Protein AF-A0AAU7LV91-F1 (afdb_monomer)

Structure (mmCIF, N/CA/C/O backbone):
data_AF-A0AAU7LV91-F1
#
_entry.id   AF-A0AAU7LV91-F1
#
loop_
_atom_site.group_PDB
_atom_site.id
_atom_site.type_symbol
_atom_site.label_atom_id
_atom_site.label_alt_id
_atom_site.label_comp_id
_atom_site.label_asym_id
_atom_site.label_entity_id
_atom_site.label_seq_id
_atom_site.pdbx_PDB_ins_code
_atom_site.Cartn_x
_atom_site.Cartn_y
_atom_site.Cartn_z
_atom_site.occupancy
_atom_site.B_iso_or_equiv
_atom_site.auth_seq_id
_atom_site.auth_comp_id
_atom_site.auth_asym_id
_atom_site.auth_atom_id
_atom_site.pdbx_PDB_model_num
ATOM 1 N N . MET A 1 1 ? -30.611 -6.827 17.909 1.00 50.53 1 MET A N 1
ATOM 2 C CA . MET A 1 1 ? -30.712 -7.405 16.547 1.00 50.53 1 MET A CA 1
ATOM 3 C C . MET A 1 1 ? -29.585 -6.934 15.592 1.00 50.53 1 MET A C 1
ATOM 5 O O . MET A 1 1 ? -29.811 -6.847 14.399 1.00 50.53 1 MET A O 1
ATOM 9 N N . PHE A 1 2 ? -28.349 -6.674 16.064 1.00 56.59 2 PHE A N 1
ATOM 10 C CA . PHE A 1 2 ? -27.258 -6.066 15.252 1.00 56.59 2 PHE A CA 1
ATOM 11 C C . PHE A 1 2 ? -26.092 -7.015 14.884 1.00 56.59 2 PHE A C 1
ATOM 13 O O . PHE A 1 2 ? -25.094 -6.596 14.297 1.00 56.59 2 PHE A O 1
ATOM 20 N N . TYR A 1 3 ? -26.188 -8.301 15.229 1.00 58.06 3 TYR A N 1
ATOM 21 C CA . TYR A 1 3 ? -25.121 -9.283 15.002 1.00 58.06 3 TYR A CA 1
ATOM 22 C C . TYR A 1 3 ? -24.774 -9.585 13.527 1.00 58.06 3 TYR A C 1
ATOM 24 O O . TYR A 1 3 ? -23.577 -9.725 13.254 1.00 58.06 3 TYR A O 1
ATOM 32 N N . PRO A 1 4 ? -25.722 -9.663 12.565 1.00 70.06 4 PRO A N 1
ATOM 33 C CA . PRO A 1 4 ? -25.361 -10.000 11.184 1.00 70.06 4 PRO A CA 1
ATOM 34 C C . PRO A 1 4 ? -24.593 -8.864 10.493 1.00 70.06 4 PRO A C 1
ATOM 36 O O . PRO A 1 4 ? -23.604 -9.119 9.809 1.00 70.06 4 PRO A O 1
ATOM 39 N N . VAL A 1 5 ? -24.954 -7.606 10.766 1.00 76.88 5 VAL A N 1
ATOM 40 C CA . VAL A 1 5 ? -24.354 -6.420 10.128 1.00 76.88 5 VAL A CA 1
ATOM 41 C C . VAL A 1 5 ? -22.876 -6.261 10.495 1.00 76.88 5 VAL A C 1
ATOM 43 O O . VAL A 1 5 ? -22.035 -6.059 9.625 1.00 76.88 5 VAL A O 1
ATOM 46 N N . ARG A 1 6 ? -22.512 -6.442 11.774 1.00 78.69 6 ARG A N 1
ATOM 47 C CA . ARG A 1 6 ? -21.100 -6.379 12.205 1.00 78.69 6 ARG A CA 1
ATOM 48 C C . ARG A 1 6 ? -20.255 -7.541 11.692 1.00 78.69 6 ARG A C 1
ATOM 50 O O . ARG A 1 6 ? -19.034 -7.426 11.618 1.00 78.69 6 ARG A O 1
ATOM 57 N N . ARG A 1 7 ? -20.862 -8.695 11.408 1.00 82.62 7 ARG A N 1
ATOM 58 C CA . ARG A 1 7 ? -20.148 -9.829 10.809 1.00 82.62 7 ARG A CA 1
ATOM 59 C C . ARG A 1 7 ? -19.878 -9.549 9.330 1.00 82.62 7 ARG A C 1
ATOM 61 O O . ARG A 1 7 ? -18.734 -9.674 8.914 1.00 82.62 7 ARG A O 1
ATOM 68 N N . LEU A 1 8 ? -20.886 -9.080 8.598 1.00 86.88 8 LEU A N 1
ATOM 69 C CA . LEU A 1 8 ? -20.756 -8.695 7.194 1.00 86.88 8 LEU A CA 1
ATOM 70 C C . LEU A 1 8 ? -19.724 -7.571 6.998 1.00 86.88 8 LEU A C 1
ATOM 72 O O . LEU A 1 8 ? -18.840 -7.700 6.161 1.00 86.88 8 LEU A O 1
ATOM 76 N N . ALA A 1 9 ? -19.767 -6.525 7.829 1.00 87.44 9 ALA A N 1
ATOM 77 C CA . ALA A 1 9 ? -18.811 -5.418 7.764 1.00 87.44 9 ALA A CA 1
ATOM 78 C C . ALA A 1 9 ? -17.357 -5.880 7.950 1.00 87.44 9 ALA A C 1
ATOM 80 O O . ALA A 1 9 ? -16.474 -5.436 7.226 1.00 87.44 9 ALA A O 1
ATOM 81 N N . ARG A 1 10 ? -17.100 -6.814 8.876 1.00 88.12 10 ARG A N 1
ATOM 82 C CA . ARG A 1 10 ? -15.756 -7.385 9.063 1.00 88.12 10 ARG A CA 1
ATOM 83 C C . ARG A 1 10 ? -15.284 -8.140 7.826 1.00 88.12 10 ARG A C 1
ATOM 85 O O . ARG A 1 10 ? -14.153 -7.935 7.411 1.00 88.12 10 ARG A O 1
ATOM 92 N N . PHE A 1 11 ? -16.152 -8.950 7.219 1.00 90.06 11 PHE A N 1
ATOM 93 C CA . PHE A 1 11 ? -15.821 -9.646 5.975 1.00 90.06 11 PHE A CA 1
ATOM 94 C C . PHE A 1 11 ? -15.510 -8.677 4.833 1.00 90.06 11 PHE A C 1
ATOM 96 O O . PHE A 1 11 ? -14.500 -8.858 4.161 1.00 90.06 11 PHE A O 1
ATOM 103 N N . MET A 1 12 ? -16.321 -7.631 4.647 1.00 92.00 12 MET A N 1
ATOM 104 C CA . MET A 1 12 ? -16.067 -6.626 3.609 1.00 92.00 12 MET A CA 1
ATOM 105 C C . MET A 1 12 ? -14.741 -5.893 3.831 1.00 92.00 12 MET A C 1
ATOM 107 O O . MET A 1 12 ? -13.965 -5.741 2.896 1.00 92.00 12 MET A O 1
ATOM 111 N N . VAL A 1 13 ? -14.453 -5.479 5.069 1.00 92.44 13 VAL A N 1
ATOM 112 C CA . VAL A 1 13 ? -13.202 -4.782 5.408 1.00 92.44 13 VAL A CA 1
ATOM 113 C C . VAL A 1 13 ? -11.992 -5.689 5.209 1.00 92.44 13 VAL A C 1
ATOM 115 O O . VAL A 1 13 ? -10.992 -5.250 4.653 1.00 92.44 13 VAL A O 1
ATOM 118 N N . SER A 1 14 ? -12.076 -6.960 5.610 1.00 91.06 14 SER A N 1
ATOM 119 C CA . SER A 1 14 ? -11.012 -7.929 5.340 1.00 91.06 14 SER A CA 1
ATOM 120 C C . SER A 1 14 ? -10.815 -8.144 3.840 1.00 91.06 14 SER A C 1
ATOM 122 O O . SER A 1 14 ? -9.681 -8.149 3.380 1.00 91.06 14 SER A O 1
ATOM 124 N N . PHE A 1 15 ? -11.894 -8.267 3.064 1.00 93.81 15 PHE A N 1
ATOM 125 C CA . PHE A 1 15 ? -11.804 -8.408 1.611 1.00 93.81 15 PHE A CA 1
ATOM 126 C C . PHE A 1 15 ? -11.133 -7.192 0.957 1.00 93.81 15 PHE A C 1
ATOM 128 O O . PHE A 1 15 ? -10.208 -7.363 0.168 1.00 93.81 15 PHE A O 1
ATOM 135 N N . LEU A 1 16 ? -11.543 -5.974 1.328 1.00 94.25 16 LEU A N 1
ATOM 136 C CA . LEU A 1 16 ? -10.942 -4.732 0.831 1.00 94.25 16 LEU A CA 1
ATOM 137 C C . LEU A 1 16 ? -9.471 -4.597 1.230 1.00 94.25 16 LEU A C 1
ATOM 139 O O . LEU A 1 16 ? -8.666 -4.150 0.419 1.00 94.25 16 LEU A O 1
ATOM 143 N N . LEU A 1 17 ? -9.111 -5.022 2.445 1.00 93.44 17 LEU A N 1
ATOM 144 C CA . LEU A 1 17 ? -7.721 -5.070 2.891 1.00 93.44 17 LEU A CA 1
ATOM 145 C C . LEU A 1 17 ? -6.887 -5.978 1.981 1.00 93.44 17 LEU A C 1
ATOM 147 O O . LEU A 1 17 ? -5.866 -5.538 1.463 1.00 93.44 17 LEU A O 1
ATOM 151 N N . PHE A 1 18 ? -7.327 -7.220 1.762 1.00 94.25 18 PHE A N 1
ATOM 152 C CA . PHE A 1 18 ? -6.608 -8.164 0.902 1.00 94.25 18 PHE A CA 1
ATOM 153 C C . PHE A 1 18 ? -6.524 -7.666 -0.541 1.00 94.25 18 PHE A C 1
ATOM 155 O O . PHE A 1 18 ? -5.436 -7.646 -1.108 1.00 94.25 18 PHE A O 1
ATOM 162 N N . ALA A 1 19 ? -7.637 -7.201 -1.110 1.00 94.88 19 ALA A N 1
ATOM 163 C CA . ALA A 1 19 ? -7.664 -6.659 -2.464 1.00 94.88 19 ALA A CA 1
ATOM 164 C C . ALA A 1 19 ? -6.729 -5.447 -2.613 1.00 94.88 19 ALA A C 1
ATOM 166 O O . ALA A 1 19 ? -5.975 -5.375 -3.582 1.00 94.88 19 ALA A O 1
ATOM 167 N N . GLY A 1 20 ? -6.734 -4.531 -1.638 1.00 93.94 20 GLY A N 1
ATOM 168 C CA . GLY A 1 20 ? -5.849 -3.368 -1.607 1.00 93.94 20 GLY A CA 1
ATOM 169 C C . GLY A 1 20 ? -4.376 -3.765 -1.537 1.00 93.94 20 GLY A C 1
ATOM 170 O O . GLY A 1 20 ? -3.584 -3.307 -2.353 1.00 93.94 20 GLY A O 1
ATOM 171 N N . VAL A 1 21 ? -4.011 -4.677 -0.631 1.00 94.81 21 VAL A N 1
ATOM 172 C CA . VAL A 1 21 ? -2.631 -5.177 -0.518 1.00 94.81 21 VAL A CA 1
ATOM 173 C C . VAL A 1 21 ? -2.180 -5.856 -1.810 1.00 94.81 21 VAL A C 1
ATOM 175 O O . VAL A 1 21 ? -1.111 -5.539 -2.323 1.00 94.81 21 VAL A O 1
ATOM 178 N N . THR A 1 22 ? -2.984 -6.757 -2.376 1.00 95.25 22 THR A N 1
ATOM 179 C CA . THR A 1 22 ? -2.622 -7.454 -3.616 1.00 95.25 22 THR A CA 1
ATOM 180 C C . THR A 1 22 ? -2.474 -6.488 -4.787 1.00 95.25 22 THR A C 1
ATOM 182 O O . THR A 1 22 ? -1.518 -6.608 -5.553 1.00 95.25 22 THR A O 1
ATOM 185 N N . LEU A 1 23 ? -3.381 -5.514 -4.919 1.00 95.31 23 LEU A N 1
ATOM 186 C CA . LEU A 1 23 ? -3.302 -4.509 -5.977 1.00 95.31 23 LEU A CA 1
ATOM 187 C C . LEU A 1 23 ? -2.064 -3.621 -5.815 1.00 95.31 23 LEU A C 1
ATOM 189 O O . LEU A 1 23 ? -1.368 -3.384 -6.797 1.00 95.31 23 LEU A O 1
ATOM 193 N N . TYR A 1 24 ? -1.762 -3.190 -4.587 1.00 96.00 24 TYR A N 1
ATOM 194 C CA . TYR A 1 24 ? -0.558 -2.422 -4.273 1.00 96.00 24 TYR A CA 1
ATOM 195 C C . TYR A 1 24 ? 0.711 -3.173 -4.695 1.00 96.00 24 TYR A C 1
ATOM 197 O O . TYR A 1 24 ? 1.468 -2.672 -5.520 1.00 96.00 24 TYR A O 1
ATOM 205 N N . LEU A 1 25 ? 0.887 -4.413 -4.222 1.00 94.25 25 LEU A N 1
ATOM 206 C CA . LEU A 1 25 ? 2.063 -5.229 -4.540 1.00 94.25 25 LEU A CA 1
ATOM 207 C C . LEU A 1 25 ? 2.193 -5.487 -6.049 1.00 94.25 25 LEU A C 1
ATOM 209 O O . LEU A 1 25 ? 3.293 -5.451 -6.601 1.00 94.25 25 LEU A O 1
ATOM 213 N N . ARG A 1 26 ? 1.069 -5.715 -6.741 1.00 94.69 26 ARG A N 1
ATOM 214 C CA . ARG A 1 26 ? 1.063 -5.903 -8.195 1.00 94.69 26 ARG A CA 1
ATOM 215 C C . ARG A 1 26 ? 1.505 -4.643 -8.935 1.00 94.69 26 ARG A C 1
ATOM 217 O O . ARG A 1 26 ? 2.255 -4.763 -9.899 1.00 94.69 26 ARG A O 1
ATOM 224 N N . LEU A 1 27 ? 1.037 -3.470 -8.514 1.00 93.44 27 LEU A N 1
ATOM 225 C CA . LEU A 1 27 ? 1.418 -2.199 -9.127 1.00 93.44 27 LEU A CA 1
ATOM 226 C C . LEU A 1 27 ? 2.892 -1.874 -8.875 1.00 93.44 27 LEU A C 1
ATOM 228 O O . LEU A 1 27 ? 3.563 -1.490 -9.823 1.00 93.44 27 LEU A O 1
ATOM 232 N N . SER A 1 28 ? 3.417 -2.125 -7.671 1.00 92.56 28 SER A N 1
ATOM 233 C CA . SER A 1 28 ? 4.850 -1.963 -7.378 1.00 92.56 28 SER A CA 1
ATOM 234 C C . SER A 1 28 ? 5.727 -2.860 -8.258 1.00 92.56 28 SER A C 1
ATOM 236 O O . SER A 1 28 ? 6.703 -2.396 -8.835 1.00 92.56 28 SER A O 1
ATOM 238 N N . TYR A 1 29 ? 5.336 -4.125 -8.455 1.00 91.81 29 TYR A N 1
ATOM 239 C CA . TYR A 1 29 ? 6.034 -5.016 -9.389 1.00 91.81 29 TYR A CA 1
ATOM 240 C C . TYR A 1 29 ? 5.995 -4.496 -10.838 1.00 91.81 29 TYR A C 1
ATOM 242 O O . TYR A 1 29 ? 6.995 -4.538 -11.553 1.00 91.81 29 TYR A O 1
ATOM 250 N N . LEU A 1 30 ? 4.836 -3.999 -11.291 1.00 91.25 30 LEU A N 1
ATOM 251 C CA . LEU A 1 30 ? 4.694 -3.441 -12.639 1.00 91.25 30 LEU A CA 1
ATOM 252 C C . LEU A 1 30 ? 5.474 -2.134 -12.821 1.00 91.25 30 LEU A C 1
ATOM 254 O O . LEU A 1 30 ? 5.985 -1.911 -13.915 1.00 91.25 30 LEU A O 1
ATOM 258 N N . ALA A 1 31 ? 5.582 -1.303 -11.781 1.00 89.12 31 ALA A N 1
ATOM 259 C CA . ALA A 1 31 ? 6.421 -0.107 -11.783 1.00 89.12 31 ALA A CA 1
ATOM 260 C C . ALA A 1 31 ? 7.901 -0.484 -11.966 1.00 89.12 31 ALA A C 1
ATOM 262 O O . ALA A 1 31 ? 8.565 0.057 -12.848 1.00 89.12 31 ALA A O 1
ATOM 263 N N . GLY A 1 32 ? 8.367 -1.519 -11.257 1.00 87.81 32 GLY A N 1
ATOM 264 C CA . GLY A 1 32 ? 9.693 -2.101 -11.471 1.00 87.81 32 GLY A CA 1
ATOM 265 C C . GLY A 1 32 ? 9.918 -2.569 -12.913 1.00 87.81 32 GLY A C 1
ATOM 266 O O . GLY A 1 32 ? 10.887 -2.188 -13.562 1.00 87.81 32 GLY A O 1
ATOM 267 N N . CYS A 1 33 ? 8.975 -3.322 -13.483 1.00 87.31 33 CYS A N 1
ATOM 268 C CA . CYS A 1 33 ? 9.060 -3.745 -14.887 1.00 87.31 33 CYS A CA 1
ATOM 269 C C . CYS A 1 33 ? 8.962 -2.596 -15.904 1.00 87.31 33 CYS A C 1
ATOM 271 O O . CYS A 1 33 ? 9.408 -2.757 -17.039 1.00 87.31 33 CYS A O 1
ATOM 273 N N . ALA A 1 34 ? 8.389 -1.449 -15.533 1.00 87.50 34 ALA A N 1
ATOM 274 C CA . ALA A 1 34 ? 8.407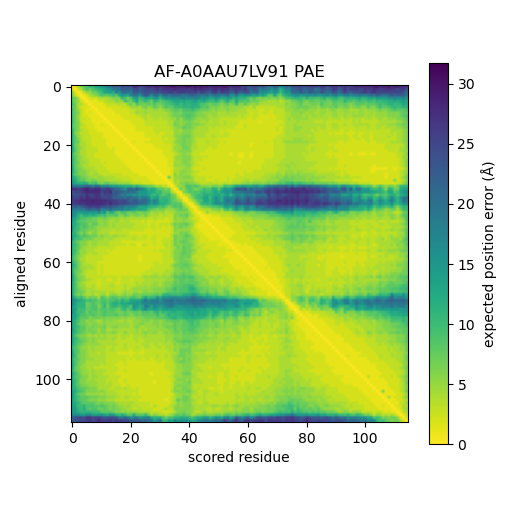 -0.253 -16.370 1.00 87.50 34 ALA A CA 1
ATOM 275 C C . ALA A 1 34 ? 9.783 0.438 -16.377 1.00 87.50 34 ALA A C 1
ATOM 277 O O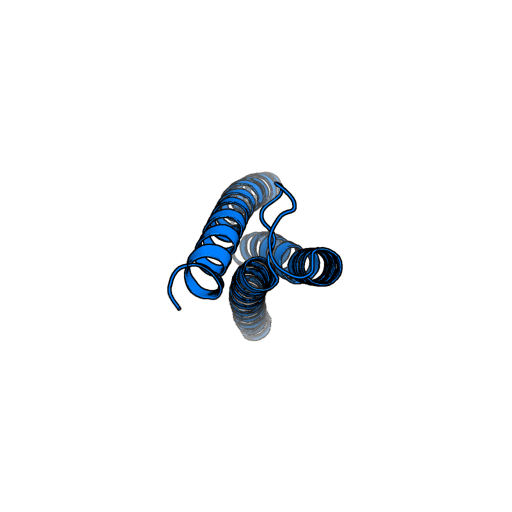 . ALA A 1 34 ? 10.022 1.263 -17.256 1.00 87.50 34 ALA A O 1
ATOM 278 N N . GLY A 1 35 ? 10.693 0.048 -15.478 1.00 73.56 35 GLY A N 1
ATOM 279 C CA . GLY A 1 35 ? 12.085 0.494 -15.463 1.00 73.56 35 GLY A CA 1
ATOM 280 C C . GLY A 1 35 ? 12.438 1.466 -14.343 1.00 73.56 35 GLY A C 1
ATOM 281 O O . GLY A 1 35 ? 13.442 2.165 -14.462 1.00 73.56 35 GLY A O 1
ATOM 282 N N . ASP A 1 36 ? 11.674 1.517 -13.246 1.00 64.81 36 ASP A N 1
ATOM 283 C CA . ASP A 1 36 ? 12.078 2.338 -12.102 1.00 64.81 36 ASP A CA 1
ATOM 284 C C . ASP A 1 36 ? 13.257 1.711 -11.349 1.00 64.81 36 ASP A C 1
ATOM 286 O O . ASP A 1 36 ? 13.122 0.980 -10.373 1.00 64.81 36 ASP A O 1
ATOM 290 N N . LEU A 1 37 ? 14.464 1.983 -11.827 1.00 59.50 37 LEU A N 1
ATOM 291 C CA . LEU A 1 37 ? 15.561 2.195 -10.907 1.00 59.50 37 LEU A CA 1
ATOM 292 C C . LEU A 1 37 ? 15.706 3.701 -10.803 1.00 59.50 37 LEU A C 1
ATOM 294 O O . LEU A 1 37 ? 16.045 4.354 -11.792 1.00 59.50 37 LEU A O 1
ATOM 298 N N . LYS A 1 38 ? 15.583 4.226 -9.584 1.00 61.97 38 LYS A N 1
ATOM 299 C CA . LYS A 1 38 ? 15.851 5.624 -9.189 1.00 61.97 38 LYS A CA 1
ATOM 300 C C . LYS A 1 38 ? 17.222 6.191 -9.633 1.00 61.97 38 LYS A C 1
ATOM 302 O O . LYS A 1 38 ? 17.559 7.318 -9.287 1.00 61.97 38 LYS A O 1
ATOM 307 N N . GLY A 1 39 ? 18.017 5.426 -10.391 1.00 55.12 39 GLY A N 1
ATOM 308 C CA . GLY A 1 39 ? 19.238 5.806 -11.108 1.00 5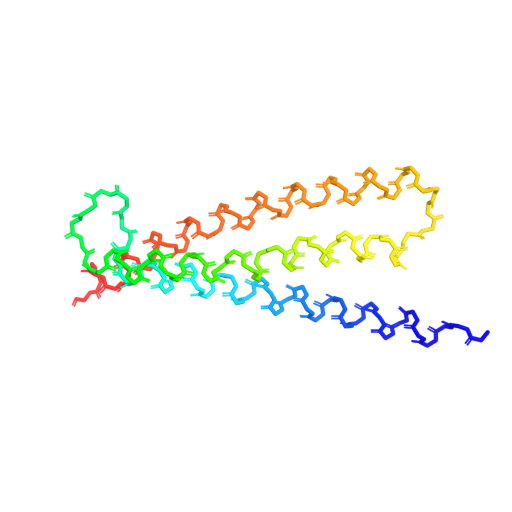5.12 39 GLY A CA 1
ATOM 309 C C . GLY A 1 39 ? 19.088 6.092 -12.619 1.00 55.12 39 GLY A C 1
ATOM 310 O O . GLY A 1 39 ? 20.092 6.402 -13.252 1.00 55.12 39 GLY A O 1
ATOM 311 N N . GLY A 1 40 ? 17.885 6.025 -13.208 1.00 52.22 40 GLY A N 1
ATOM 312 C CA . GLY A 1 40 ? 17.558 6.694 -14.479 1.00 52.22 40 GLY A CA 1
ATOM 313 C C . GLY A 1 40 ? 18.096 6.088 -15.785 1.00 52.22 40 GLY A C 1
ATOM 314 O O . GLY A 1 40 ? 18.290 6.835 -16.740 1.00 52.22 40 GLY A O 1
ATOM 315 N N . ALA A 1 41 ? 18.335 4.775 -15.867 1.00 56.56 41 ALA A N 1
ATOM 316 C CA . ALA A 1 41 ? 18.960 4.164 -17.053 1.00 56.56 41 ALA A CA 1
ATOM 317 C C . ALA A 1 41 ? 18.118 3.111 -17.807 1.00 56.56 41 ALA A C 1
ATOM 319 O O . ALA A 1 41 ? 18.542 2.678 -18.877 1.00 56.56 41 ALA A O 1
ATOM 320 N N . LEU A 1 42 ? 16.957 2.682 -17.296 1.00 69.12 42 LEU A N 1
ATOM 321 C CA . LEU A 1 42 ? 16.171 1.586 -17.885 1.00 69.12 42 LEU A CA 1
ATOM 322 C C . LEU A 1 42 ? 14.692 1.967 -18.043 1.00 69.12 42 LEU A C 1
ATOM 324 O O . LEU A 1 42 ? 14.117 2.593 -17.166 1.00 69.12 42 LEU A O 1
ATOM 328 N N . GLY A 1 43 ? 14.078 1.567 -19.160 1.00 78.62 43 GLY A N 1
ATOM 329 C CA . GLY A 1 43 ? 12.629 1.670 -19.382 1.00 78.62 43 GLY A CA 1
ATOM 330 C C . GLY A 1 43 ? 12.056 3.085 -19.563 1.00 78.62 43 GLY A C 1
ATOM 331 O O . GLY A 1 43 ? 12.718 3.978 -20.090 1.00 78.62 43 GLY A O 1
ATOM 332 N N . ASP A 1 44 ? 10.781 3.247 -19.193 1.00 84.38 44 ASP A N 1
ATOM 333 C CA . ASP A 1 44 ? 10.001 4.488 -19.300 1.00 84.38 44 ASP A CA 1
ATOM 334 C C . ASP A 1 44 ? 9.680 5.034 -17.892 1.00 84.38 44 ASP A C 1
ATOM 336 O O . ASP A 1 44 ? 8.731 4.571 -17.243 1.00 84.38 44 ASP A O 1
ATOM 340 N N . PRO A 1 45 ? 10.447 6.029 -17.404 1.00 80.88 45 PRO A N 1
ATOM 341 C CA . PRO A 1 45 ? 10.310 6.539 -16.041 1.00 80.88 45 PRO A CA 1
ATOM 342 C C . PRO A 1 45 ? 8.985 7.274 -15.811 1.00 80.88 45 PRO A C 1
ATOM 344 O O . PRO A 1 45 ? 8.510 7.335 -14.679 1.00 80.88 45 PRO A O 1
ATOM 347 N N . ILE A 1 46 ? 8.359 7.814 -16.865 1.00 86.00 46 ILE A N 1
ATOM 348 C CA . ILE A 1 46 ? 7.065 8.500 -16.746 1.00 86.00 46 ILE A CA 1
ATOM 349 C C . ILE A 1 46 ? 5.995 7.472 -16.392 1.00 86.00 46 ILE A C 1
ATOM 351 O O . ILE A 1 46 ? 5.245 7.647 -15.432 1.00 86.00 46 ILE A O 1
ATOM 355 N N . ARG A 1 47 ? 5.970 6.357 -17.128 1.00 86.25 47 ARG A N 1
ATOM 356 C CA . ARG A 1 47 ? 5.026 5.269 -16.878 1.00 86.25 47 ARG A CA 1
ATOM 357 C C . ARG A 1 47 ? 5.246 4.609 -15.519 1.00 86.25 47 ARG A C 1
ATOM 359 O O . ARG A 1 47 ? 4.278 4.200 -14.877 1.00 86.25 47 ARG A O 1
ATOM 366 N N . ALA A 1 48 ? 6.495 4.489 -15.082 1.00 85.19 48 ALA A N 1
ATOM 367 C CA . ALA A 1 48 ? 6.798 3.921 -13.778 1.00 85.19 48 ALA A CA 1
ATOM 368 C C . ALA A 1 48 ? 6.264 4.810 -12.640 1.00 85.19 48 ALA A C 1
ATOM 370 O O . ALA A 1 48 ? 5.545 4.318 -11.769 1.00 85.19 48 ALA A O 1
ATOM 371 N N . LEU A 1 49 ? 6.473 6.128 -12.738 1.00 85.75 49 LEU A N 1
ATOM 372 C CA . LEU A 1 49 ? 5.949 7.104 -11.782 1.00 85.75 49 LEU A CA 1
ATOM 373 C C . LEU A 1 49 ? 4.409 7.127 -11.738 1.00 85.75 49 LEU A C 1
ATOM 375 O O . LEU A 1 49 ? 3.816 7.263 -10.667 1.00 85.75 49 LEU A O 1
ATOM 379 N N . GLU A 1 50 ? 3.737 6.962 -12.882 1.00 91.00 50 GLU A N 1
ATOM 380 C CA . GLU A 1 50 ? 2.274 6.830 -12.921 1.00 91.00 50 GLU A CA 1
ATOM 381 C C . GLU A 1 50 ? 1.792 5.583 -12.165 1.00 91.00 50 GLU A C 1
ATOM 383 O O . GLU A 1 50 ? 0.843 5.659 -11.380 1.00 91.00 50 GLU A O 1
ATOM 388 N N . LEU A 1 51 ? 2.456 4.439 -12.357 1.00 89.75 51 LEU A N 1
ATOM 389 C CA . LEU A 1 51 ? 2.122 3.187 -11.672 1.00 89.75 51 LEU A CA 1
ATOM 390 C C . LEU A 1 51 ? 2.379 3.266 -10.163 1.00 89.75 51 LEU A C 1
ATOM 392 O O . LEU A 1 51 ? 1.547 2.793 -9.382 1.00 89.75 51 LEU A O 1
ATOM 396 N N . GLU A 1 52 ? 3.473 3.906 -9.743 1.00 86.94 52 GLU A N 1
ATOM 397 C CA . GLU A 1 52 ? 3.723 4.217 -8.334 1.00 86.94 52 GLU A CA 1
ATOM 398 C C . GLU A 1 52 ? 2.615 5.110 -7.761 1.00 86.94 52 GLU A C 1
ATOM 400 O O . GLU A 1 52 ? 2.054 4.810 -6.701 1.00 86.94 52 GLU A O 1
ATOM 405 N N . GLY A 1 53 ? 2.227 6.158 -8.494 1.00 89.00 53 GLY A N 1
ATOM 406 C CA . GLY A 1 53 ? 1.121 7.040 -8.130 1.00 89.00 53 GLY A CA 1
ATOM 407 C C . GLY A 1 53 ? -0.197 6.281 -7.954 1.00 89.00 53 GLY A C 1
ATOM 408 O O . GLY A 1 53 ? -0.905 6.477 -6.962 1.00 89.00 53 GLY A O 1
ATOM 409 N N . TYR A 1 54 ? -0.505 5.347 -8.856 1.00 92.38 54 TYR A N 1
ATOM 410 C CA . TYR A 1 54 ? -1.682 4.485 -8.736 1.00 92.38 54 TYR A CA 1
ATOM 411 C C . TYR A 1 54 ? -1.593 3.495 -7.579 1.00 92.38 54 TYR A C 1
ATOM 413 O O . TYR A 1 54 ? -2.632 3.117 -7.042 1.00 92.38 54 TYR A O 1
ATOM 421 N N . SER A 1 55 ? -0.389 3.097 -7.162 1.00 91.50 55 SER A N 1
ATOM 422 C CA . SER A 1 55 ? -0.181 2.204 -6.017 1.00 91.50 55 SER A CA 1
ATOM 423 C C . SER A 1 55 ? -0.479 2.883 -4.668 1.00 91.50 55 SER A C 1
ATOM 425 O O . SER A 1 55 ? -0.864 2.214 -3.705 1.00 91.50 55 SER A O 1
ATOM 427 N N . LEU A 1 56 ? -0.414 4.219 -4.597 1.00 92.25 56 LEU A N 1
ATOM 428 C CA . LEU A 1 56 ? -0.692 4.976 -3.372 1.00 92.25 56 LEU A CA 1
ATOM 429 C C . LEU A 1 56 ? -2.129 4.765 -2.868 1.00 92.25 56 LEU A C 1
ATOM 431 O O . LEU A 1 56 ? -2.354 4.561 -1.675 1.00 92.25 56 LEU A O 1
ATOM 435 N N . ALA A 1 57 ? -3.113 4.798 -3.768 1.00 93.44 57 ALA A N 1
ATOM 436 C CA . ALA A 1 57 ? -4.520 4.634 -3.408 1.00 93.44 57 ALA A CA 1
ATOM 437 C C . ALA A 1 57 ? -4.822 3.273 -2.738 1.00 93.44 57 ALA A C 1
ATOM 439 O O . ALA A 1 57 ? -5.356 3.276 -1.624 1.00 93.44 57 ALA A O 1
ATOM 440 N N . PRO A 1 58 ? -4.470 2.108 -3.323 1.00 92.62 58 PRO A N 1
ATOM 441 C CA . PRO A 1 58 ? -4.679 0.816 -2.678 1.00 92.62 58 PRO A CA 1
ATOM 442 C C . PRO A 1 58 ? -3.866 0.648 -1.389 1.00 92.62 58 PRO A C 1
ATOM 444 O O . PRO A 1 58 ? -4.369 0.030 -0.449 1.00 92.62 58 PRO A O 1
ATOM 447 N N . TYR A 1 59 ? -2.672 1.245 -1.294 1.00 93.00 59 TYR A N 1
ATOM 448 C CA . TYR A 1 59 ? -1.909 1.296 -0.045 1.00 93.00 59 TYR A CA 1
ATOM 449 C C . TYR A 1 59 ? -2.684 2.021 1.068 1.00 93.00 59 TYR A C 1
ATOM 451 O O . TYR A 1 59 ? -2.884 1.469 2.153 1.00 93.00 59 TYR A O 1
ATOM 459 N N . LEU A 1 60 ? -3.195 3.227 0.795 1.00 93.50 60 LEU A N 1
ATOM 460 C CA . LEU A 1 60 ? -3.978 4.000 1.765 1.00 93.50 60 LEU A CA 1
ATOM 461 C C . LEU A 1 60 ? -5.270 3.277 2.162 1.00 93.50 60 LEU A C 1
ATOM 463 O O . LEU A 1 60 ? -5.625 3.257 3.342 1.00 93.50 60 LEU A O 1
ATOM 467 N N . VAL A 1 61 ? -5.946 2.635 1.203 1.00 93.56 61 VAL A N 1
ATOM 468 C CA . VAL A 1 61 ? -7.134 1.811 1.471 1.00 93.56 61 VAL A CA 1
ATOM 469 C C . VAL A 1 61 ? -6.791 0.641 2.393 1.00 93.56 61 VAL A C 1
ATOM 471 O O . VAL A 1 61 ? -7.522 0.402 3.356 1.00 93.56 61 VAL A O 1
ATOM 474 N N . ALA A 1 62 ? -5.680 -0.061 2.154 1.00 91.94 62 ALA A N 1
ATOM 475 C CA . ALA A 1 62 ? -5.237 -1.164 3.002 1.00 91.94 62 ALA A CA 1
ATOM 476 C C . ALA A 1 62 ? -4.955 -0.693 4.440 1.00 91.94 62 ALA A C 1
ATOM 478 O O . ALA A 1 62 ? -5.499 -1.253 5.395 1.00 91.94 62 ALA A O 1
ATOM 479 N N . VAL A 1 63 ? -4.187 0.388 4.608 1.00 91.06 63 VAL A N 1
ATOM 480 C CA . VAL A 1 63 ? -3.879 0.958 5.932 1.00 91.06 63 VAL A CA 1
ATOM 481 C C . VAL A 1 63 ? -5.158 1.406 6.651 1.00 91.06 63 VAL A C 1
ATOM 483 O O . VAL A 1 63 ? -5.354 1.106 7.832 1.00 91.06 63 VAL A O 1
ATOM 486 N N . PHE A 1 64 ? -6.084 2.053 5.942 1.00 91.94 64 PHE A N 1
ATOM 487 C CA . PHE A 1 64 ? -7.357 2.483 6.518 1.00 91.94 64 PHE A CA 1
ATOM 488 C C . PHE A 1 64 ? -8.253 1.302 6.928 1.00 91.94 64 PHE A C 1
ATOM 490 O O . PHE A 1 64 ? -8.884 1.337 7.989 1.00 91.94 64 PHE A O 1
ATOM 497 N N . CYS A 1 65 ? -8.279 0.220 6.143 1.00 91.62 65 CYS A N 1
ATOM 498 C CA . CYS A 1 65 ? -9.046 -0.983 6.474 1.00 91.62 65 CYS A CA 1
ATOM 499 C C . CYS A 1 65 ? -8.582 -1.620 7.789 1.00 91.62 65 CYS A C 1
ATOM 501 O O . CYS A 1 65 ? -9.417 -2.088 8.564 1.00 91.62 65 CYS A O 1
ATOM 503 N N . VAL A 1 66 ? -7.283 -1.589 8.095 1.00 86.94 66 VAL A N 1
ATOM 504 C CA . VAL A 1 66 ? -6.754 -2.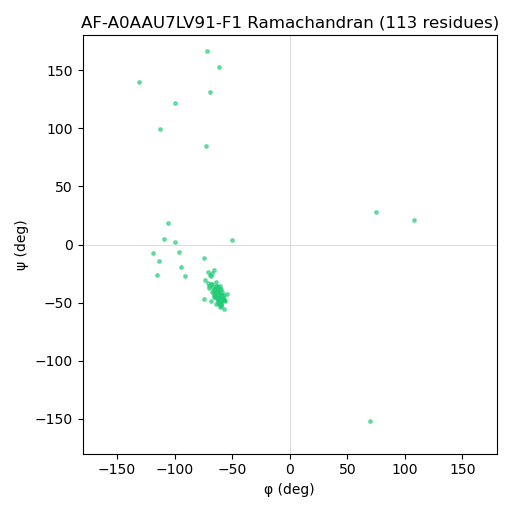069 9.382 1.00 86.94 66 VAL A CA 1
ATOM 505 C C . VAL A 1 66 ? -7.267 -1.240 10.552 1.00 86.94 66 VAL A C 1
ATOM 507 O O . VAL A 1 66 ? -7.716 -1.802 11.559 1.00 86.94 66 VAL A O 1
ATOM 510 N N . PHE A 1 67 ? -7.276 0.086 10.406 1.00 87.31 67 PHE A N 1
ATOM 511 C CA . PHE A 1 67 ? -7.837 0.978 11.416 1.00 87.31 67 PHE A CA 1
ATOM 512 C C . PHE A 1 67 ? -9.314 0.658 11.686 1.00 87.31 67 PHE A C 1
ATOM 514 O O . PHE A 1 67 ? -9.736 0.521 12.843 1.00 87.31 67 PHE A O 1
ATOM 521 N N . LEU A 1 68 ? -10.093 0.475 10.613 1.00 87.88 68 LEU A N 1
ATOM 522 C CA . LEU A 1 68 ? -11.511 0.133 10.695 1.00 87.88 68 LEU A CA 1
ATOM 523 C C . LEU A 1 68 ? -11.726 -1.245 11.335 1.00 87.88 68 LEU A C 1
ATOM 525 O O . LEU A 1 68 ? -12.604 -1.414 12.184 1.00 87.88 68 LEU A O 1
ATOM 529 N N . PHE A 1 69 ? -10.902 -2.227 10.972 1.00 85.75 69 PHE A N 1
ATOM 530 C CA . PHE A 1 69 ? -10.984 -3.586 11.495 1.00 85.75 69 PHE A CA 1
ATOM 531 C C . PHE A 1 69 ? -10.744 -3.626 13.010 1.00 85.75 69 PHE A C 1
ATOM 533 O O . PHE A 1 69 ? -11.514 -4.256 13.742 1.00 85.75 69 PHE A O 1
ATOM 540 N N . ALA A 1 70 ? -9.747 -2.887 13.505 1.00 83.06 70 ALA A N 1
ATOM 541 C CA . ALA A 1 70 ? -9.479 -2.754 14.936 1.00 83.06 70 ALA A CA 1
ATOM 542 C C . ALA A 1 70 ? -10.677 -2.149 15.700 1.00 83.06 70 ALA A C 1
ATOM 544 O O . ALA A 1 70 ? -11.032 -2.615 16.789 1.00 83.06 70 ALA A O 1
ATOM 545 N N . HIS A 1 71 ? -11.367 -1.169 15.106 1.00 82.81 71 HIS A N 1
ATOM 546 C CA . HIS A 1 71 ? -12.566 -0.564 15.695 1.00 82.81 71 HIS A CA 1
ATOM 547 C C . HIS A 1 71 ? -13.775 -1.510 15.706 1.00 82.81 71 HIS A C 1
ATOM 549 O O . HIS A 1 71 ? -14.539 -1.511 16.679 1.00 82.81 71 HIS A O 1
ATOM 555 N N . LEU A 1 72 ? -13.926 -2.340 14.669 1.00 82.31 72 LEU A N 1
ATOM 556 C CA . LEU A 1 72 ? -15.007 -3.323 14.541 1.00 82.31 72 LEU A CA 1
ATOM 557 C C . LEU A 1 72 ? -14.831 -4.543 15.462 1.00 82.31 72 LEU A C 1
ATOM 559 O O . LEU A 1 72 ? -15.830 -5.119 15.905 1.00 82.31 72 LEU A O 1
ATOM 563 N N . CYS A 1 73 ? -13.589 -4.934 15.759 1.00 75.50 73 CYS A N 1
ATOM 564 C CA . CYS A 1 73 ? -13.266 -6.107 16.580 1.00 75.50 73 CYS A CA 1
ATOM 565 C C . CYS A 1 73 ? -13.039 -5.787 18.071 1.00 75.50 73 CYS A C 1
ATOM 567 O O . CYS A 1 73 ? -13.142 -6.682 18.912 1.00 75.50 73 CYS A O 1
ATOM 569 N N . GLY A 1 74 ? -12.754 -4.532 18.429 1.00 68.00 74 GLY A N 1
ATOM 570 C CA . GLY A 1 74 ? -12.379 -4.161 19.793 1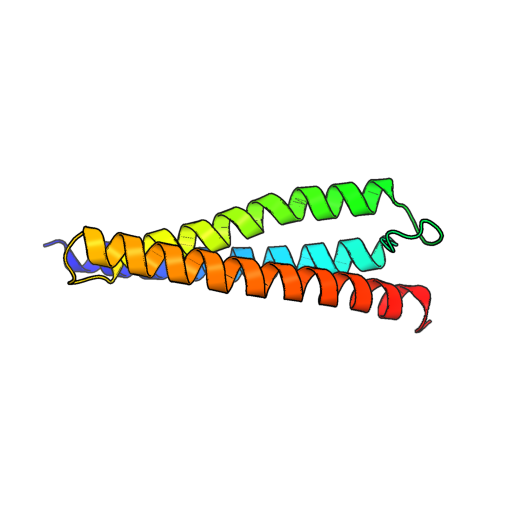.00 68.00 74 GLY A CA 1
ATOM 571 C C . GLY A 1 74 ? -13.518 -4.262 20.818 1.00 68.00 74 GLY A C 1
ATOM 572 O O . GLY A 1 74 ? -14.596 -3.698 20.637 1.00 68.00 74 GLY A O 1
ATOM 573 N N . ARG A 1 75 ? -13.243 -4.907 21.961 1.00 71.69 75 ARG A N 1
ATOM 574 C CA . ARG A 1 75 ? -14.007 -4.759 23.221 1.00 71.69 75 ARG A CA 1
ATOM 575 C C . ARG A 1 75 ? -13.384 -3.743 24.187 1.00 71.69 75 ARG A C 1
ATOM 577 O O . ARG A 1 75 ? -13.986 -3.414 25.201 1.00 71.69 75 ARG A O 1
ATOM 584 N N . HIS A 1 76 ? -12.200 -3.224 23.864 1.00 76.31 76 HIS A N 1
ATOM 585 C CA . HIS A 1 76 ? -11.446 -2.300 24.712 1.00 76.31 76 HIS A CA 1
ATOM 586 C C . HIS A 1 76 ? -12.069 -0.896 24.778 1.00 76.31 76 HIS A C 1
ATOM 588 O O . HIS A 1 76 ? -12.931 -0.551 23.964 1.00 76.31 76 HIS A O 1
ATOM 594 N N . LYS A 1 77 ? -11.607 -0.075 25.731 1.00 83.50 77 LYS A N 1
ATOM 595 C CA . LYS A 1 77 ? -11.915 1.365 25.805 1.00 83.50 77 LYS A CA 1
ATOM 596 C C . LYS A 1 77 ? -11.396 2.091 24.555 1.00 83.50 77 LYS A C 1
ATOM 598 O O . LYS A 1 77 ? -10.421 1.650 23.949 1.00 83.50 77 LYS A O 1
ATOM 603 N N . THR A 1 78 ? -12.029 3.202 24.179 1.00 81.31 78 THR A N 1
ATOM 604 C CA . THR A 1 78 ? -11.746 3.939 22.931 1.00 81.31 78 THR A CA 1
ATOM 605 C C . THR A 1 78 ? -10.274 4.327 22.778 1.00 81.31 78 THR A C 1
ATOM 607 O O . THR A 1 78 ? -9.699 4.110 21.718 1.00 81.31 78 THR A O 1
ATOM 610 N N . THR A 1 79 ? -9.627 4.796 23.847 1.00 84.25 79 THR A N 1
ATOM 611 C CA . THR A 1 79 ? -8.194 5.144 23.851 1.00 84.25 79 THR A CA 1
ATOM 612 C C . THR A 1 79 ? -7.292 3.961 23.508 1.00 84.25 79 THR A C 1
ATOM 614 O O . THR A 1 79 ? -6.392 4.090 22.684 1.00 84.25 79 THR A O 1
ATOM 617 N N . ALA A 1 80 ? -7.570 2.783 24.072 1.00 84.12 80 ALA A N 1
ATOM 618 C CA . ALA A 1 80 ? -6.822 1.568 23.760 1.00 84.12 80 ALA A CA 1
ATOM 619 C C . ALA A 1 80 ? -7.051 1.103 22.313 1.00 84.12 80 ALA A C 1
ATOM 621 O O . ALA A 1 80 ? -6.124 0.608 21.681 1.00 84.12 80 ALA A O 1
ATOM 622 N N . ARG A 1 81 ? -8.257 1.295 21.756 1.00 82.75 81 ARG A N 1
ATOM 623 C CA . ARG A 1 81 ? -8.526 0.970 20.343 1.00 82.75 81 ARG A CA 1
ATOM 624 C C . ARG A 1 81 ? -7.724 1.848 19.402 1.00 82.75 81 ARG A C 1
ATOM 626 O O . ARG A 1 81 ? -7.125 1.303 18.488 1.00 82.75 81 ARG A O 1
ATOM 633 N N . ILE A 1 82 ? -7.682 3.155 19.668 1.00 85.62 82 ILE A N 1
ATOM 634 C CA . ILE A 1 82 ? -6.898 4.109 18.879 1.00 85.62 82 ILE A CA 1
ATOM 635 C C . ILE A 1 82 ? -5.419 3.721 18.930 1.00 85.62 82 ILE A C 1
ATOM 637 O O . ILE A 1 82 ? -4.812 3.540 17.880 1.00 85.62 82 ILE A O 1
ATOM 641 N N . ALA A 1 83 ? -4.863 3.495 20.125 1.00 89.00 83 ALA A N 1
ATOM 642 C CA . ALA A 1 83 ? -3.460 3.113 20.282 1.00 89.00 83 ALA A CA 1
ATOM 643 C C . ALA A 1 83 ? -3.110 1.826 19.511 1.00 89.00 83 ALA A C 1
ATOM 645 O O . ALA A 1 83 ? -2.144 1.809 18.749 1.00 89.00 83 ALA A O 1
ATOM 646 N N . ILE A 1 84 ? -3.928 0.776 19.651 1.00 87.50 84 ILE A N 1
ATOM 647 C CA . ILE A 1 84 ? -3.732 -0.494 18.937 1.00 87.50 84 ILE A CA 1
ATOM 648 C C . ILE A 1 84 ? -3.858 -0.282 17.426 1.00 87.50 84 ILE A C 1
ATOM 650 O O . ILE A 1 84 ? -3.001 -0.737 16.674 1.00 87.50 84 ILE A O 1
ATOM 654 N N . SER A 1 85 ? -4.891 0.428 16.966 1.00 88.38 85 SER A N 1
ATOM 655 C CA . SER A 1 85 ? -5.091 0.675 15.538 1.00 88.38 85 SER A CA 1
ATOM 656 C C . SER A 1 85 ? -3.948 1.473 14.923 1.00 88.38 85 SER A C 1
ATOM 658 O O . SER A 1 85 ? -3.486 1.120 13.847 1.00 88.38 85 SER A O 1
ATOM 660 N N . THR A 1 86 ? -3.440 2.493 15.617 1.00 89.50 86 THR A N 1
ATOM 661 C CA . THR A 1 86 ? -2.315 3.299 15.139 1.00 89.50 86 THR A CA 1
ATOM 662 C C . THR A 1 86 ? -1.043 2.465 15.069 1.00 89.50 86 THR A C 1
ATOM 664 O O . THR A 1 86 ? -0.353 2.521 14.057 1.00 89.50 86 THR A O 1
ATOM 667 N N . ALA A 1 87 ? -0.763 1.645 16.089 1.00 90.00 87 ALA A N 1
ATOM 668 C CA . ALA A 1 87 ? 0.381 0.735 16.069 1.00 90.00 87 ALA A CA 1
ATOM 669 C C . ALA A 1 87 ? 0.312 -0.217 14.865 1.00 90.00 87 ALA A C 1
ATOM 671 O O . ALA A 1 87 ? 1.268 -0.310 14.102 1.00 90.00 87 ALA A O 1
ATOM 672 N N . PHE A 1 88 ? -0.845 -0.842 14.631 1.00 89.19 88 PHE A N 1
ATOM 673 C CA . PHE A 1 88 ? -1.047 -1.710 13.471 1.00 89.19 88 PHE A CA 1
ATOM 674 C C . PHE A 1 88 ? -0.924 -0.970 12.133 1.00 89.19 88 PHE A C 1
ATOM 676 O O . PHE A 1 88 ? -0.338 -1.520 11.204 1.00 89.19 88 PHE A O 1
ATOM 683 N N . CYS A 1 89 ? -1.443 0.257 12.019 1.00 91.25 89 CYS A N 1
ATOM 684 C CA . CYS A 1 89 ? -1.312 1.063 10.804 1.00 91.25 89 CYS A CA 1
ATOM 685 C C . CYS A 1 89 ? 0.148 1.394 10.495 1.00 91.25 89 CYS A C 1
ATOM 687 O O . CYS A 1 89 ? 0.562 1.267 9.347 1.00 91.25 89 CYS A O 1
ATOM 689 N N . VAL A 1 90 ? 0.925 1.789 11.509 1.00 92.56 90 VAL A N 1
ATOM 690 C CA . VAL A 1 90 ? 2.354 2.074 11.345 1.00 92.56 90 VAL A CA 1
ATOM 691 C C . VAL A 1 90 ? 3.092 0.801 10.946 1.00 92.56 90 VAL A C 1
ATOM 693 O O . VAL A 1 90 ? 3.770 0.795 9.926 1.00 92.56 90 VAL A O 1
ATOM 696 N N . THR A 1 91 ? 2.906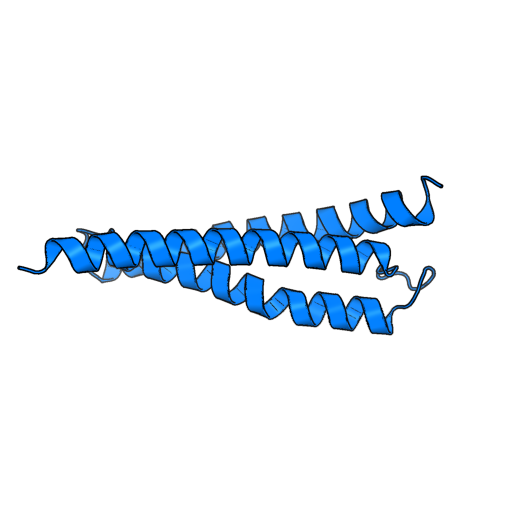 -0.300 11.680 1.00 92.56 91 THR A N 1
ATOM 697 C CA . THR A 1 91 ? 3.599 -1.559 11.385 1.00 92.56 91 THR A CA 1
ATOM 698 C C . THR A 1 91 ? 3.244 -2.099 10.000 1.00 92.56 91 THR A C 1
ATOM 700 O O . THR A 1 91 ? 4.149 -2.374 9.217 1.00 92.56 91 THR A O 1
ATOM 703 N N . LEU A 1 92 ? 1.954 -2.219 9.659 1.00 90.69 92 LEU A N 1
ATOM 704 C CA . LEU A 1 92 ? 1.556 -2.723 8.343 1.00 90.69 92 LEU A CA 1
ATOM 705 C C . LEU A 1 92 ? 1.989 -1.770 7.228 1.00 90.69 92 LEU A C 1
ATOM 707 O O . LEU A 1 92 ? 2.483 -2.238 6.207 1.00 90.69 92 LEU A O 1
ATOM 711 N N . GLY A 1 93 ? 1.823 -0.459 7.419 1.00 92.00 93 GLY A N 1
ATOM 712 C CA . GLY A 1 93 ? 2.247 0.545 6.447 1.00 92.00 93 GLY A CA 1
ATOM 713 C C . GLY A 1 93 ? 3.736 0.427 6.130 1.00 92.00 93 GLY A C 1
ATOM 714 O O . GLY A 1 93 ? 4.111 0.321 4.966 1.00 92.00 93 GLY A O 1
ATOM 715 N N . THR A 1 94 ? 4.585 0.323 7.155 1.00 93.81 94 THR A N 1
ATOM 716 C CA . THR A 1 94 ? 6.027 0.107 6.976 1.00 93.81 94 THR A CA 1
ATOM 717 C C . THR A 1 94 ? 6.333 -1.229 6.296 1.00 93.81 94 THR A C 1
ATOM 719 O O . THR A 1 94 ? 7.155 -1.262 5.384 1.00 93.81 94 THR A O 1
ATOM 722 N N . CYS A 1 95 ? 5.668 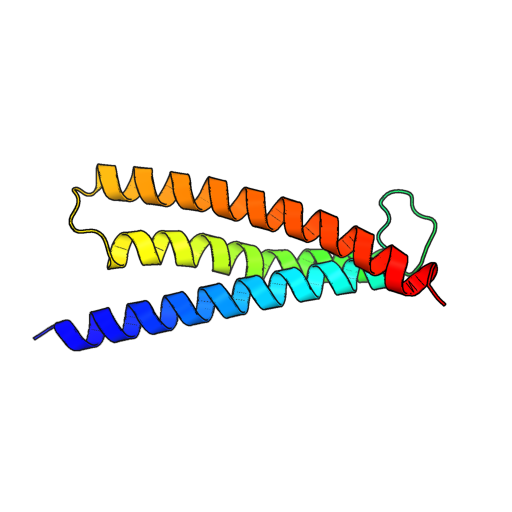-2.324 6.683 1.00 95.25 95 CYS A N 1
ATOM 723 C CA . CYS A 1 95 ? 5.862 -3.628 6.040 1.00 95.25 95 CYS A CA 1
ATOM 724 C C . CYS A 1 95 ? 5.492 -3.603 4.553 1.00 95.25 95 CYS A C 1
ATOM 726 O O . CYS A 1 95 ? 6.242 -4.124 3.732 1.00 95.25 95 CYS A O 1
ATOM 728 N N . LEU A 1 96 ? 4.354 -2.997 4.207 1.00 93.50 96 LEU A N 1
ATOM 729 C CA . LEU A 1 96 ? 3.921 -2.854 2.820 1.00 93.50 96 LEU A CA 1
ATOM 730 C C . LEU A 1 96 ? 4.896 -1.981 2.042 1.00 93.50 96 LEU A C 1
ATOM 732 O O . LEU A 1 96 ? 5.305 -2.372 0.960 1.00 93.50 96 LEU A O 1
ATOM 736 N N . TRP A 1 97 ? 5.330 -0.861 2.612 1.00 92.94 97 TRP A N 1
ATOM 737 C CA . TRP A 1 97 ? 6.282 0.021 1.952 1.00 92.94 97 TRP A CA 1
ATOM 738 C C . TRP A 1 97 ? 7.604 -0.686 1.617 1.00 92.94 97 TRP A C 1
ATOM 740 O O . TRP A 1 97 ? 8.063 -0.622 0.479 1.00 92.94 97 TRP A O 1
ATOM 750 N N . ILE A 1 98 ? 8.168 -1.441 2.568 1.00 94.88 98 ILE A N 1
ATOM 751 C CA . ILE A 1 98 ? 9.370 -2.258 2.333 1.00 94.88 98 ILE A CA 1
ATOM 752 C C . ILE A 1 98 ? 9.106 -3.328 1.263 1.00 94.88 98 ILE A C 1
ATOM 754 O O . ILE A 1 98 ? 9.934 -3.526 0.376 1.00 94.88 98 ILE A O 1
ATOM 758 N N . ALA A 1 99 ? 7.954 -4.004 1.319 1.00 93.81 99 ALA A N 1
ATOM 759 C CA . ALA A 1 99 ? 7.581 -5.009 0.325 1.00 93.81 99 ALA A CA 1
ATOM 760 C C . ALA A 1 99 ? 7.414 -4.412 -1.083 1.00 93.81 99 ALA A C 1
ATOM 762 O O . ALA A 1 99 ? 7.780 -5.060 -2.059 1.00 93.81 99 ALA A O 1
ATOM 763 N N . GLY A 1 100 ? 6.900 -3.183 -1.189 1.00 91.62 100 GLY A N 1
ATOM 764 C CA . GLY A 1 100 ? 6.786 -2.448 -2.445 1.00 91.62 100 GLY A CA 1
ATOM 765 C C . GLY A 1 100 ? 8.152 -2.184 -3.072 1.00 91.62 100 GLY A C 1
ATOM 766 O O . GLY A 1 100 ? 8.361 -2.568 -4.217 1.00 91.62 100 GLY A O 1
ATOM 767 N N . ILE A 1 101 ? 9.099 -1.648 -2.291 1.00 90.12 101 ILE A N 1
ATOM 768 C CA . ILE A 1 101 ? 10.484 -1.406 -2.742 1.00 90.12 101 ILE A CA 1
ATOM 769 C C . ILE A 1 101 ? 11.149 -2.714 -3.194 1.00 90.12 101 ILE A C 1
ATOM 771 O O . ILE A 1 101 ? 11.814 -2.761 -4.226 1.00 90.12 101 ILE A O 1
ATOM 775 N N . TYR A 1 102 ? 10.965 -3.797 -2.432 1.00 93.06 102 TYR A N 1
ATOM 776 C CA . TYR A 1 102 ? 11.514 -5.102 -2.801 1.00 93.06 102 TYR A CA 1
ATOM 777 C C . TYR A 1 102 ? 10.940 -5.614 -4.131 1.00 93.06 102 TYR A C 1
ATOM 779 O O . TYR A 1 102 ? 11.682 -6.113 -4.973 1.00 93.06 102 TYR A O 1
ATOM 787 N N . LEU A 1 103 ? 9.625 -5.484 -4.335 1.00 92.00 103 LEU A N 1
ATOM 788 C CA . LEU A 1 103 ? 8.962 -5.937 -5.560 1.00 92.00 103 LEU A CA 1
ATOM 789 C C . LEU A 1 103 ? 9.283 -5.080 -6.779 1.00 92.00 103 LEU A C 1
ATOM 791 O O . LEU A 1 103 ? 9.327 -5.617 -7.881 1.00 92.00 103 LEU A O 1
ATOM 795 N N . GLU A 1 104 ? 9.495 -3.784 -6.591 1.00 90.19 104 GLU A N 1
ATOM 796 C CA . GLU A 1 104 ? 9.985 -2.878 -7.628 1.00 90.19 104 GLU A CA 1
ATOM 797 C C . GLU A 1 104 ? 11.362 -3.352 -8.121 1.00 90.19 104 GLU A C 1
ATOM 799 O O . GLU A 1 104 ? 11.521 -3.654 -9.304 1.00 90.19 104 GLU A O 1
ATOM 804 N N . GLY A 1 105 ? 12.312 -3.574 -7.204 1.00 87.81 105 GLY A N 1
ATOM 805 C CA . GLY A 1 105 ? 13.633 -4.117 -7.541 1.00 87.81 105 GLY A CA 1
ATOM 806 C C . GLY A 1 105 ? 13.562 -5.493 -8.213 1.00 87.81 105 GLY A C 1
ATOM 807 O O . GLY A 1 105 ? 14.175 -5.711 -9.257 1.00 87.81 105 GLY A O 1
ATOM 808 N N . TYR A 1 106 ? 12.744 -6.401 -7.672 1.00 89.81 106 TYR A N 1
ATOM 809 C CA . TYR A 1 106 ? 12.525 -7.721 -8.269 1.00 89.81 106 TYR A CA 1
ATOM 810 C C . TYR A 1 106 ? 11.896 -7.642 -9.670 1.00 89.81 106 TYR A C 1
ATOM 812 O O . TYR A 1 106 ? 12.234 -8.433 -10.554 1.00 89.81 106 TYR A O 1
ATOM 820 N N . GLY A 1 107 ? 10.987 -6.690 -9.892 1.00 88.38 107 GLY A N 1
ATOM 821 C CA . GLY A 1 107 ? 10.381 -6.430 -11.194 1.00 88.38 107 GLY A CA 1
ATOM 822 C C . GLY A 1 107 ? 11.420 -5.991 -12.221 1.00 88.38 107 GLY A C 1
ATOM 823 O O . GLY A 1 107 ? 11.442 -6.529 -13.326 1.00 88.38 107 GLY A O 1
ATOM 824 N N . VAL A 1 108 ? 12.329 -5.089 -11.842 1.00 87.81 108 VAL A N 1
ATOM 825 C CA . VAL A 1 108 ? 13.434 -4.660 -12.712 1.00 87.81 108 VAL A CA 1
ATOM 826 C C . VAL A 1 108 ? 14.327 -5.845 -13.090 1.00 87.81 108 VAL A C 1
ATOM 828 O O . VAL A 1 108 ? 14.571 -6.075 -14.275 1.00 87.81 108 VAL A O 1
ATOM 831 N N . GLU A 1 109 ? 14.780 -6.630 -12.108 1.00 87.88 109 GLU A N 1
ATOM 832 C CA . GLU A 1 109 ? 15.623 -7.810 -12.354 1.00 87.88 109 GLU A CA 1
ATOM 833 C C . GLU A 1 109 ? 14.945 -8.811 -13.295 1.00 87.88 109 GLU A C 1
ATOM 835 O O . GLU A 1 109 ? 15.536 -9.255 -14.281 1.00 87.88 109 GLU A O 1
ATOM 840 N N . SER A 1 110 ? 13.672 -9.107 -13.035 1.00 87.81 110 SER A N 1
ATOM 841 C CA . SER A 1 110 ? 12.896 -10.073 -13.814 1.00 87.81 110 SER A CA 1
ATOM 842 C C . SER A 1 110 ? 12.638 -9.611 -15.250 1.00 87.81 110 SER A C 1
ATOM 844 O O . SER A 1 110 ? 12.623 -10.433 -16.163 1.00 87.81 110 SER A O 1
ATOM 846 N N . CYS A 1 111 ? 12.417 -8.311 -15.462 1.00 86.62 111 CYS A N 1
ATOM 847 C CA . CYS A 1 111 ? 12.027 -7.767 -16.761 1.00 86.62 111 CYS A CA 1
ATOM 848 C C . CYS A 1 111 ? 13.213 -7.336 -17.642 1.00 86.62 111 CYS A C 1
ATOM 850 O O . CYS A 1 111 ? 13.077 -7.379 -18.863 1.00 86.62 111 CYS A O 1
ATOM 852 N N . PHE A 1 112 ? 14.360 -6.961 -17.061 1.00 82.19 112 PHE A N 1
ATOM 853 C CA . PHE A 1 112 ? 15.509 -6.438 -17.817 1.00 82.19 112 PHE A CA 1
ATOM 854 C C . PHE A 1 112 ? 16.763 -7.317 -17.776 1.00 82.19 112 PHE A C 1
ATOM 856 O O . PHE A 1 112 ? 17.566 -7.242 -18.702 1.00 82.19 112 PHE A O 1
ATOM 863 N N . PHE A 1 113 ? 16.958 -8.132 -16.735 1.00 78.75 113 PHE A N 1
ATOM 864 C CA . PHE A 1 113 ? 18.211 -8.876 -16.530 1.00 78.75 113 PHE A CA 1
ATOM 865 C C . PHE A 1 113 ? 18.063 -10.400 -16.651 1.00 78.75 113 PHE A C 1
ATOM 867 O O . PHE A 1 113 ? 19.065 -11.098 -16.780 1.00 78.75 113 PHE A O 1
ATOM 874 N N . HIS A 1 114 ? 16.831 -10.916 -16.635 1.00 64.81 114 HIS A N 1
ATOM 875 C CA . HIS A 1 114 ? 16.515 -12.340 -16.798 1.00 64.81 114 HIS A CA 1
ATOM 876 C C . HIS A 1 114 ? 15.919 -12.712 -18.175 1.00 64.81 114 HIS A C 1
ATOM 878 O O . HIS A 1 114 ? 15.334 -13.789 -18.311 1.00 64.81 114 HIS A O 1
ATOM 884 N N . GLN A 1 115 ? 16.079 -11.855 -19.191 1.00 52.78 115 GLN A N 1
ATOM 885 C CA . GLN A 1 115 ? 15.842 -12.194 -20.607 1.00 52.78 115 GLN A CA 1
ATOM 886 C C . GLN A 1 115 ? 17.115 -12.724 -21.267 1.00 52.78 115 GLN A C 1
ATOM 888 O O 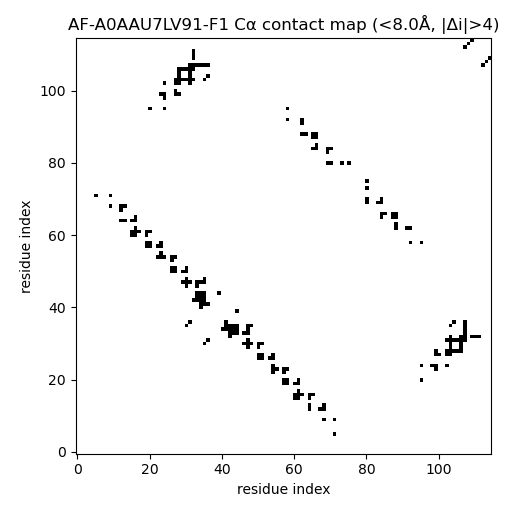. GLN A 1 115 ? 16.981 -13.651 -22.097 1.00 52.78 115 GLN A O 1
#

Secondary structure (DSSP, 8-state):
--HHHHHHHHHHHHHHHHHHHHHHHHHHHHHHHHT--TTS-SS-HHHHHHHHHHHHHHHHHHHHHHHHHHHHH--S-HHHHHHHHHHHHHHHHHHHHHHHHHHHHHHHIIIII--

pLDDT: mean 85.22, std 10.81, range [50.53, 96.0]

Organism: NCBI:txid335476

Nearest PDB structures (foldseek):
  3fzh-assembly2_B  TM=4.445E-01  e=6.630E+00  Homo sapiens

Foldseek 3Di:
DCVVVLVVLLVVLVVLLVVLLVLLLVLLLVLLLCPDDVVPDDHDNVVSVVSNVVSVVSLVSNLVSLLVNLVSPDPDDPVVSNVVSVVVSVVVSVVSVVSSVVSSNVSNCVNPVVD

Sequence (115 aa):
MFYPVRRLARFMVSFLLFAGVTLYLRLSYLAGCAGDLKGGALGDPIRALELEGYSLAPYLVAVFCVFLFAHLCGRHKTTARIAISTAFCVTLGTCLWIAGIYLEGYGVESCFFHQ

Solvent-accessible surface area (backbone atoms only — not comparable to full-atom values): 5803 Å² total; per-residue (Å²): 142,64,68,66,60,61,51,52,50,50,52,52,40,50,50,49,24,53,52,16,48,53,50,20,48,51,27,24,24,50,14,4,51,29,20,52,50,101,81,78,81,47,78,43,59,67,62,12,53,50,31,48,58,60,23,48,56,28,44,52,48,23,38,49,29,49,38,51,48,39,63,74,69,56,88,64,57,71,69,58,37,52,54,52,21,51,52,50,31,53,52,50,46,52,52,50,54,54,50,29,56,53,31,14,53,51,19,32,44,58,63,71,72,67,117

Mean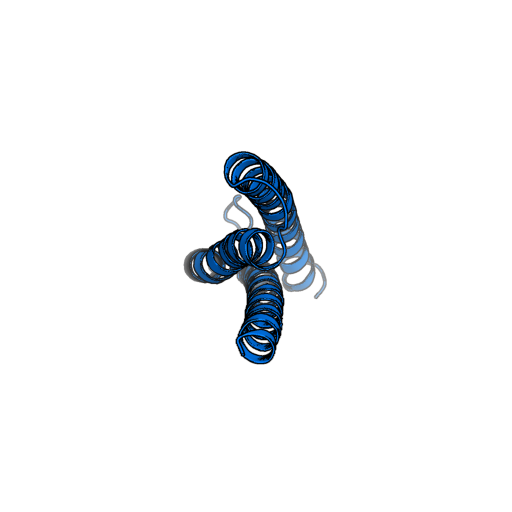 predicted aligned error: 6.33 Å

Radius of gyration: 17.57 Å; Cα contacts (8 Å, |Δi|>4): 129; chains: 1; bounding box: 50×21×46 Å